Protein AF-A0A9E4GUF4-F1 (afdb_monomer)

Solvent-accessible surface area (backbone atoms only — not c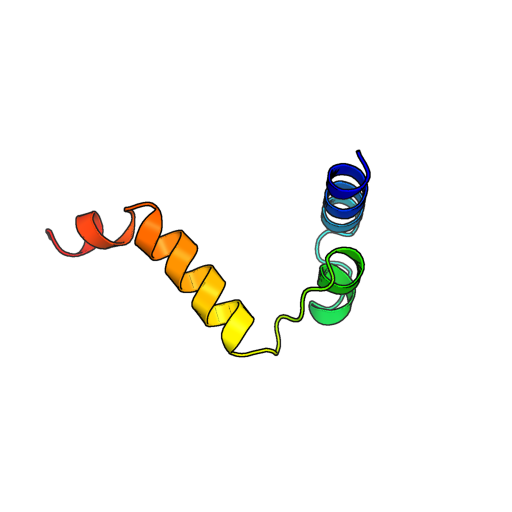omparable to full-atom values): 3410 Å² total; per-residue (Å²): 132,68,68,64,57,42,50,50,55,38,59,72,48,59,85,79,49,59,70,62,68,48,26,48,75,74,74,44,52,83,84,42,68,65,49,53,52,52,53,49,48,52,49,53,70,67,54,63,54,72,65,68,76,76,118

Nearest PDB structures (foldseek):
  2p1p-assembly1_A  TM=3.974E-01  e=7.333E+00  Arabidopsis thaliana

Radius of gyration: 14.54 Å; Cα contacts (8 Å, |Δi|>4): 25; chains: 1; bounding box: 35×26×29 Å

Sequence (55 aa):
MKDSERYFEMLQAGGALHHEGLFAPLGLDASDPRFRDNGLSMVSGFGFIGELEAT

pLDDT: mean 73.15, std 9.88, range [45.34, 83.81]

Structure (mmCIF, N/CA/C/O backbone):
data_AF-A0A9E4GUF4-F1
#
_entry.id   AF-A0A9E4GUF4-F1
#
loop_
_atom_site.group_PDB
_atom_site.id
_atom_site.type_symbol
_atom_site.label_atom_id
_atom_site.label_alt_id
_atom_site.label_comp_id
_atom_site.label_asym_id
_atom_site.label_entity_id
_atom_site.label_seq_id
_atom_site.pdbx_PDB_ins_code
_atom_site.Cartn_x
_atom_site.Cartn_y
_atom_site.Cartn_z
_atom_site.occupancy
_atom_site.B_iso_or_equiv
_atom_site.auth_seq_id
_atom_site.auth_comp_id
_atom_site.auth_asym_id
_atom_site.auth_atom_id
_atom_site.pdbx_PDB_model_num
ATOM 1 N N . MET A 1 1 ? -4.103 14.771 8.706 1.00 56.81 1 MET A N 1
ATOM 2 C CA . MET A 1 1 ? -3.622 13.710 9.619 1.00 56.81 1 MET A CA 1
ATOM 3 C C . MET A 1 1 ? -4.514 12.455 9.624 1.00 56.81 1 MET A C 1
ATOM 5 O O . MET A 1 1 ? -4.338 11.638 10.507 1.00 56.81 1 MET A O 1
ATOM 9 N N . LYS A 1 2 ? -5.423 12.258 8.647 1.00 62.44 2 LYS A N 1
ATOM 10 C CA . LYS A 1 2 ? -6.377 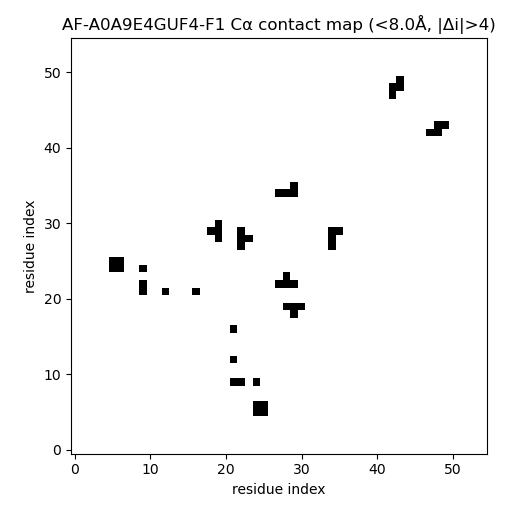11.124 8.614 1.00 62.44 2 LYS A CA 1
ATOM 11 C C . LYS A 1 2 ? -5.887 9.892 7.834 1.00 62.44 2 LYS A C 1
ATOM 13 O O . LYS A 1 2 ? -6.503 8.838 7.888 1.00 62.44 2 LYS A O 1
ATOM 18 N N . ASP A 1 3 ? -4.803 10.015 7.070 1.00 61.75 3 ASP A N 1
ATOM 19 C CA . ASP A 1 3 ? -4.357 8.943 6.163 1.00 61.75 3 ASP A CA 1
ATOM 20 C C . ASP A 1 3 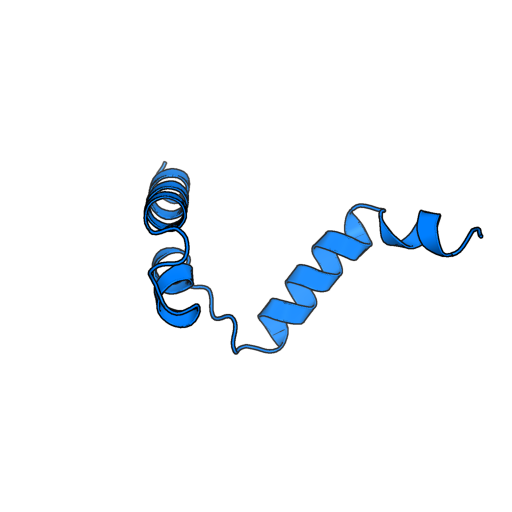? -3.543 7.866 6.890 1.00 61.75 3 ASP A C 1
ATOM 22 O O . ASP A 1 3 ? -3.643 6.688 6.571 1.00 61.75 3 ASP A O 1
ATOM 26 N N . SER A 1 4 ? -2.805 8.269 7.928 1.00 71.75 4 SER A N 1
ATOM 27 C CA . SER A 1 4 ? -2.048 7.369 8.808 1.00 71.75 4 SER A CA 1
ATOM 28 C C . SER A 1 4 ? -2.961 6.415 9.586 1.00 71.75 4 SER A C 1
ATOM 30 O O . SER A 1 4 ? -2.686 5.224 9.680 1.00 71.75 4 SER A O 1
ATOM 32 N N .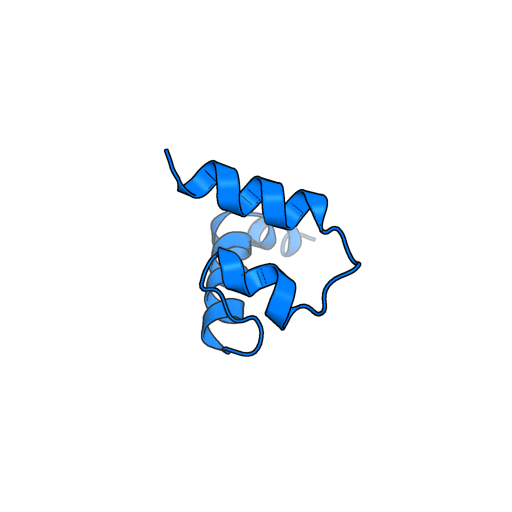 GLU A 1 5 ? -4.085 6.921 10.097 1.00 77.88 5 GLU A N 1
ATOM 33 C CA . GLU A 1 5 ? -5.026 6.147 10.920 1.00 77.88 5 GLU A CA 1
ATOM 34 C C . GLU A 1 5 ? -5.614 4.968 10.136 1.00 77.88 5 GLU A C 1
ATOM 36 O O . GLU A 1 5 ? -5.607 3.835 10.610 1.00 77.88 5 GLU A O 1
ATOM 41 N N . ARG A 1 6 ? -6.004 5.214 8.881 1.00 76.88 6 ARG A N 1
ATOM 42 C CA . ARG A 1 6 ? -6.573 4.202 7.977 1.00 76.88 6 ARG A CA 1
ATOM 43 C C . ARG A 1 6 ? -5.563 3.115 7.609 1.00 76.88 6 ARG A C 1
ATOM 45 O O . ARG A 1 6 ? -5.925 1.953 7.451 1.00 76.88 6 ARG A O 1
ATOM 52 N N . TYR A 1 7 ? -4.285 3.481 7.514 1.00 78.06 7 TYR A N 1
ATOM 53 C CA . TYR A 1 7 ? -3.200 2.527 7.299 1.00 78.06 7 TYR A CA 1
ATOM 54 C C . TYR A 1 7 ? -2.958 1.643 8.533 1.00 78.06 7 TYR A C 1
ATOM 56 O O . TYR A 1 7 ? -2.771 0.435 8.397 1.00 78.06 7 TYR A O 1
ATOM 64 N N . PHE A 1 8 ? -3.014 2.206 9.743 1.00 80.56 8 PHE A N 1
ATOM 65 C CA . PHE A 1 8 ? -2.877 1.421 10.974 1.00 80.56 8 PHE A CA 1
ATOM 66 C C . PHE A 1 8 ? -4.064 0.485 11.224 1.00 80.56 8 PHE A C 1
ATOM 68 O O . PHE A 1 8 ? -3.839 -0.649 11.640 1.00 80.56 8 PHE A O 1
ATOM 75 N N . GLU A 1 9 ? -5.294 0.907 10.926 1.00 83.31 9 GLU A N 1
ATOM 76 C CA . GLU A 1 9 ? -6.472 0.027 10.973 1.00 83.31 9 GLU A CA 1
ATOM 77 C C . GLU A 1 9 ? -6.326 -1.163 10.014 1.00 83.31 9 GLU A C 1
ATOM 79 O O . GLU A 1 9 ? -6.556 -2.308 10.408 1.00 83.31 9 GLU A O 1
ATOM 84 N N . MET A 1 10 ? -5.858 -0.914 8.784 1.00 83.44 10 MET A N 1
ATOM 85 C CA . MET A 1 10 ? -5.546 -1.973 7.819 1.00 83.44 10 MET A CA 1
ATOM 86 C C . MET A 1 10 ? -4.487 -2.944 8.370 1.00 83.44 10 MET A C 1
ATOM 88 O O . MET A 1 10 ? -4.669 -4.158 8.305 1.00 83.44 10 MET A O 1
ATOM 92 N N . LEU A 1 11 ? -3.391 -2.435 8.943 1.00 81.75 11 LEU A N 1
ATOM 93 C CA . LEU A 1 11 ? -2.337 -3.282 9.516 1.00 81.75 11 LEU A CA 1
ATOM 94 C C . LEU A 1 11 ? -2.823 -4.103 10.718 1.00 81.75 11 LEU A C 1
ATOM 96 O O . LEU A 1 11 ? -2.450 -5.268 10.850 1.00 81.75 11 LEU A O 1
ATOM 100 N N . GLN A 1 12 ? -3.659 -3.521 11.581 1.00 81.75 12 GLN A N 1
ATOM 101 C CA . GLN A 1 12 ? -4.237 -4.215 12.736 1.00 81.75 12 GLN A CA 1
ATOM 102 C C . GLN A 1 12 ? -5.187 -5.346 12.332 1.00 81.75 12 GLN A C 1
ATOM 104 O O . GLN A 1 12 ? -5.255 -6.355 13.033 1.00 81.75 12 GLN A O 1
ATOM 109 N N . ALA A 1 13 ? -5.884 -5.213 11.200 1.00 82.94 13 ALA A N 1
ATOM 110 C CA . ALA A 1 13 ? -6.736 -6.273 10.666 1.00 82.94 13 ALA A CA 1
ATOM 111 C C . ALA A 1 13 ? -5.946 -7.515 10.200 1.00 82.94 13 ALA A C 1
ATOM 113 O O . ALA A 1 13 ? -6.510 -8.612 10.110 1.00 82.94 13 ALA A O 1
ATOM 114 N N . GLY A 1 14 ? -4.643 -7.369 9.926 1.00 75.31 14 GLY A N 1
ATOM 115 C CA . GLY A 1 14 ? -3.774 -8.459 9.488 1.00 75.31 14 GLY A CA 1
ATOM 116 C C . GLY A 1 14 ? -4.329 -9.193 8.260 1.00 75.31 14 GLY A C 1
ATOM 117 O O . GLY A 1 14 ? -4.825 -8.575 7.324 1.00 75.31 14 GLY A O 1
ATOM 118 N N . GLY A 1 15 ? -4.264 -10.530 8.267 1.00 73.06 15 GLY A N 1
ATOM 119 C CA . GLY A 1 15 ? -4.830 -11.392 7.216 1.00 73.06 15 GLY A CA 1
ATOM 120 C C . GLY A 1 15 ? -6.265 -11.869 7.475 1.00 73.06 15 GLY A C 1
ATOM 121 O O . GLY A 1 15 ? -6.717 -12.800 6.813 1.00 73.06 15 GLY A O 1
ATOM 122 N N . ALA A 1 16 ? -6.960 -11.305 8.469 1.00 76.62 16 ALA A N 1
ATOM 123 C CA . ALA A 1 16 ? -8.285 -11.776 8.878 1.00 76.62 16 ALA A CA 1
ATOM 124 C C . ALA A 1 16 ? -9.419 -11.264 7.972 1.00 76.62 16 ALA A C 1
ATOM 126 O O . ALA A 1 16 ? -10.499 -11.854 7.948 1.00 76.62 16 ALA A O 1
ATOM 127 N N . LEU A 1 17 ? -9.185 -10.180 7.223 1.00 76.38 17 LEU A N 1
ATOM 128 C CA . LEU A 1 17 ? -10.143 -9.627 6.267 1.00 76.38 17 LEU A CA 1
ATOM 129 C C . LEU A 1 17 ? -9.878 -10.154 4.856 1.00 76.38 17 LEU A C 1
ATOM 131 O O . LEU A 1 17 ? -8.731 -10.290 4.428 1.00 76.38 17 LEU A O 1
ATOM 135 N N . HIS A 1 18 ? -10.956 -10.403 4.107 1.00 78.81 18 HIS A N 1
ATOM 136 C CA . HIS A 1 18 ? -10.845 -10.616 2.668 1.00 78.81 18 HIS A CA 1
ATOM 137 C C . HIS A 1 18 ? -10.251 -9.358 2.025 1.00 78.81 18 HIS A C 1
ATOM 139 O O . HIS A 1 18 ? -10.500 -8.246 2.489 1.00 78.81 18 HIS A O 1
ATOM 145 N N . HIS A 1 19 ? -9.463 -9.536 0.970 1.00 70.44 19 HIS A N 1
ATOM 146 C CA . HIS A 1 19 ? -8.678 -8.477 0.329 1.00 70.44 19 HIS A CA 1
ATOM 147 C C . HIS A 1 19 ? -9.522 -7.239 -0.021 1.00 70.44 19 HIS A C 1
ATOM 149 O O . HIS A 1 19 ? -9.063 -6.121 0.170 1.00 70.44 19 HIS A O 1
ATOM 155 N N . GLU A 1 20 ? -10.784 -7.415 -0.409 1.00 69.75 20 GLU A N 1
ATOM 156 C CA . GLU A 1 20 ? -11.734 -6.316 -0.641 1.00 69.75 20 GLU A CA 1
ATOM 157 C C . GLU A 1 20 ? -12.010 -5.472 0.621 1.00 69.75 20 GLU A C 1
ATOM 159 O O . GLU A 1 20 ? -11.992 -4.244 0.578 1.00 69.75 20 GLU A O 1
ATOM 164 N N . GLY A 1 21 ? -12.213 -6.116 1.775 1.00 74.94 21 GLY A N 1
ATOM 165 C CA . GLY A 1 21 ? -12.465 -5.438 3.051 1.00 74.94 21 GLY A CA 1
ATOM 166 C C . GLY A 1 21 ? -11.216 -4.801 3.659 1.00 74.94 21 GLY A C 1
ATOM 167 O O . GLY A 1 21 ? -11.321 -3.808 4.375 1.00 74.94 21 GLY A O 1
ATOM 168 N N . LEU A 1 22 ? -10.036 -5.340 3.346 1.00 81.00 22 LEU A N 1
ATOM 169 C CA . LEU A 1 22 ? -8.755 -4.797 3.798 1.00 81.00 22 LEU A CA 1
ATOM 170 C C . LEU A 1 22 ? -8.449 -3.439 3.147 1.00 81.00 22 LEU A C 1
ATOM 172 O O . LEU A 1 22 ? -7.928 -2.539 3.800 1.00 81.00 22 LEU A O 1
ATOM 176 N N . PHE A 1 23 ? -8.790 -3.281 1.867 1.00 78.31 23 PHE A N 1
ATOM 177 C CA . PHE A 1 23 ? -8.482 -2.075 1.096 1.00 78.31 23 PHE A CA 1
ATOM 178 C C . PHE A 1 23 ? -9.583 -1.005 1.132 1.00 78.31 23 PHE A C 1
ATOM 180 O O . PHE A 1 23 ? -9.306 0.165 0.847 1.00 78.31 23 PHE A O 1
ATOM 187 N N . ALA A 1 24 ? -10.798 -1.361 1.561 1.00 81.06 24 ALA A N 1
ATOM 188 C CA . ALA A 1 24 ? -11.931 -0.443 1.669 1.00 81.06 24 ALA A CA 1
ATOM 189 C C . ALA A 1 24 ? -11.642 0.852 2.472 1.00 81.06 24 ALA A C 1
ATOM 191 O O . ALA A 1 24 ? -12.013 1.926 1.989 1.00 81.06 24 ALA A O 1
ATOM 192 N N . PRO A 1 25 ? -10.928 0.837 3.621 1.00 78.19 25 PRO A N 1
ATOM 193 C CA . PRO A 1 25 ? -10.580 2.063 4.356 1.00 78.19 25 PRO A CA 1
ATOM 194 C C . PRO A 1 25 ? -9.670 3.011 3.560 1.00 78.19 25 PRO A C 1
ATOM 196 O O . PRO A 1 25 ? -9.711 4.234 3.726 1.00 78.19 25 PRO A O 1
ATOM 199 N N . LEU A 1 26 ? -8.858 2.461 2.657 1.00 79.94 26 LEU A N 1
ATOM 200 C CA . LEU 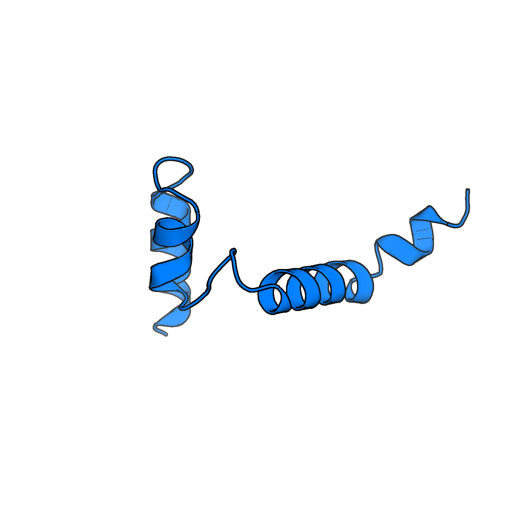A 1 26 ? -7.961 3.220 1.789 1.00 79.94 26 LEU A CA 1
ATOM 201 C C . LEU A 1 26 ? -8.644 3.673 0.490 1.00 79.94 26 LEU A C 1
ATOM 203 O O . LEU A 1 26 ? -8.053 4.446 -0.261 1.00 79.94 26 LEU A O 1
ATOM 207 N N . GLY A 1 27 ? -9.886 3.243 0.240 1.00 80.38 27 GLY A N 1
ATOM 208 C CA . GLY A 1 27 ? -10.594 3.497 -1.016 1.00 80.38 27 GLY A CA 1
ATOM 209 C C . GLY A 1 27 ? -9.953 2.787 -2.210 1.00 80.38 27 GLY A C 1
ATOM 210 O O . GLY A 1 27 ? -10.049 3.275 -3.334 1.00 80.38 27 GLY A O 1
ATOM 211 N N . LEU A 1 28 ? -9.254 1.680 -1.954 1.00 81.56 28 LEU A N 1
ATOM 212 C CA . LEU A 1 28 ? -8.557 0.887 -2.960 1.00 81.56 28 LEU A CA 1
ATOM 213 C C . LEU A 1 28 ? -9.335 -0.407 -3.222 1.00 81.56 28 LEU A C 1
ATOM 215 O O . LEU A 1 28 ? -9.990 -0.942 -2.330 1.00 81.56 28 LEU A O 1
ATOM 219 N N . ASP A 1 29 ? -9.244 -0.904 -4.450 1.00 83.81 29 ASP A N 1
ATOM 220 C CA . ASP A 1 29 ? -9.893 -2.135 -4.892 1.00 83.81 29 ASP A CA 1
ATOM 221 C C . ASP A 1 29 ? -8.866 -2.997 -5.629 1.00 83.81 29 ASP A C 1
ATO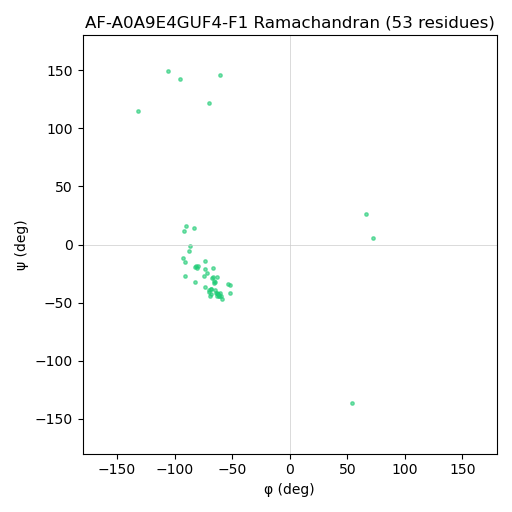M 223 O O . ASP A 1 29 ? -8.356 -2.619 -6.682 1.00 83.81 29 ASP A O 1
ATOM 227 N N . ALA A 1 30 ? -8.550 -4.160 -5.060 1.00 81.12 30 ALA A N 1
ATOM 228 C CA . ALA A 1 30 ? -7.568 -5.083 -5.621 1.00 81.12 30 ALA A CA 1
ATOM 229 C C . ALA A 1 30 ? -8.072 -5.839 -6.862 1.00 81.12 30 ALA A C 1
ATOM 231 O O . ALA A 1 30 ? -7.262 -6.449 -7.568 1.00 81.12 30 ALA A O 1
ATOM 232 N N . SER A 1 31 ? -9.382 -5.815 -7.129 1.00 82.31 31 SER A N 1
ATOM 233 C CA . SER A 1 31 ? -9.966 -6.386 -8.344 1.00 82.31 31 SER A CA 1
ATOM 234 C C . SER A 1 31 ? -9.809 -5.463 -9.560 1.00 82.31 31 SER A C 1
ATOM 236 O O . SER A 1 31 ? -9.865 -5.942 -10.695 1.00 82.31 31 SER A O 1
ATOM 238 N N . ASP A 1 32 ? -9.547 -4.164 -9.346 1.00 83.75 32 ASP A N 1
ATOM 239 C CA . ASP A 1 32 ? -9.341 -3.192 -10.420 1.00 83.75 32 ASP A CA 1
ATOM 240 C C . ASP A 1 32 ? -8.001 -3.466 -11.1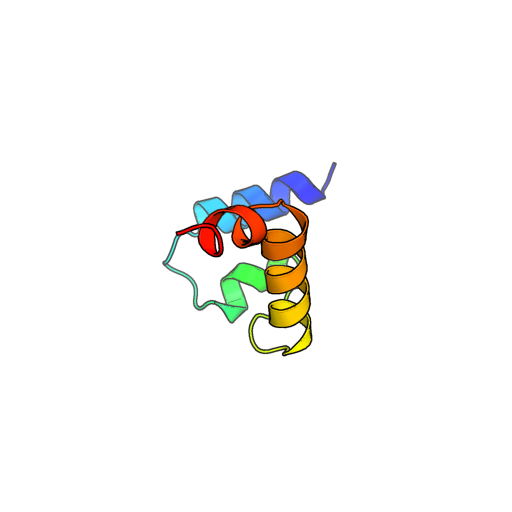33 1.00 83.75 32 ASP A C 1
ATOM 242 O O . ASP A 1 32 ? -6.938 -3.400 -10.506 1.00 83.75 32 ASP A O 1
ATOM 246 N N . PRO A 1 33 ? -7.990 -3.721 -12.455 1.00 82.25 33 PRO A N 1
ATOM 247 C CA . PRO A 1 33 ? -6.750 -3.895 -13.212 1.00 82.25 33 PRO A CA 1
ATOM 248 C C . PRO A 1 33 ? -5.766 -2.729 -13.036 1.00 82.25 33 PRO A C 1
ATOM 250 O O . PRO A 1 33 ? -4.558 -2.948 -12.943 1.00 82.25 33 PRO A O 1
ATOM 253 N N . ARG A 1 34 ? -6.273 -1.498 -12.878 1.00 82.19 34 ARG A N 1
ATOM 254 C CA . ARG A 1 34 ? -5.453 -0.292 -12.681 1.00 82.19 34 ARG A CA 1
ATOM 255 C C . ARG A 1 34 ? -4.712 -0.305 -11.346 1.00 82.19 34 ARG A C 1
ATOM 257 O O . ARG A 1 34 ? -3.642 0.290 -11.233 1.00 82.19 34 ARG A O 1
ATOM 264 N N . PHE A 1 35 ? -5.255 -0.980 -10.331 1.00 81.75 35 PHE A N 1
ATOM 265 C CA . PHE A 1 35 ? -4.575 -1.160 -9.049 1.00 81.75 35 PHE A CA 1
ATOM 266 C C . PHE A 1 35 ? -3.284 -1.965 -9.228 1.00 81.75 35 PHE A C 1
ATOM 268 O O . PHE A 1 35 ? -2.236 -1.603 -8.688 1.00 81.75 35 PHE A O 1
ATOM 275 N N . ARG A 1 36 ? -3.339 -3.014 -10.056 1.00 74.25 36 ARG A N 1
ATOM 276 C CA . ARG A 1 36 ? -2.181 -3.859 -10.371 1.00 74.25 36 ARG A CA 1
ATOM 277 C C . ARG A 1 36 ? -1.145 -3.101 -11.191 1.00 74.25 36 ARG A C 1
ATOM 279 O O . ARG A 1 36 ? 0.034 -3.196 -10.867 1.00 74.25 36 ARG A O 1
ATOM 286 N N . ASP A 1 37 ? -1.574 -2.316 -12.178 1.00 79.81 37 ASP A N 1
ATOM 287 C CA . ASP A 1 37 ? -0.674 -1.505 -13.010 1.00 79.81 37 ASP A CA 1
ATOM 288 C C . ASP A 1 37 ? 0.084 -0.456 -12.183 1.00 79.81 37 ASP A C 1
ATOM 290 O O . ASP A 1 37 ? 1.299 -0.304 -12.323 1.00 79.81 37 ASP A O 1
ATOM 294 N N . ASN A 1 38 ? -0.606 0.210 -11.251 1.00 80.31 38 ASN A N 1
ATOM 295 C CA . ASN A 1 38 ? 0.019 1.151 -10.319 1.00 80.31 38 ASN A CA 1
ATOM 296 C C . ASN A 1 38 ? 1.028 0.451 -9.396 1.00 80.31 38 ASN A C 1
ATOM 298 O O . ASN A 1 38 ? 2.144 0.941 -9.224 1.00 80.31 38 ASN A O 1
ATOM 302 N N . GLY A 1 39 ? 0.675 -0.716 -8.844 1.00 78.38 39 GLY A N 1
ATOM 303 C CA . GLY A 1 39 ? 1.594 -1.523 -8.037 1.00 78.38 39 GLY A CA 1
ATOM 304 C C . GLY A 1 39 ? 2.833 -1.965 -8.822 1.00 78.38 39 GLY A C 1
ATOM 305 O O . GLY A 1 39 ? 3.954 -1.856 -8.322 1.00 78.38 39 GLY A O 1
ATOM 306 N N . LEU A 1 40 ? 2.651 -2.383 -10.079 1.00 75.12 40 LEU A N 1
ATOM 307 C CA . LEU A 1 40 ? 3.749 -2.740 -10.978 1.00 75.12 40 LEU A CA 1
ATOM 308 C C . LEU A 1 40 ? 4.655 -1.538 -11.257 1.00 75.12 40 LEU A C 1
ATOM 310 O O . LEU A 1 40 ? 5.873 -1.683 -11.214 1.00 75.12 40 LEU A O 1
ATOM 314 N N . SER A 1 41 ? 4.073 -0.357 -11.488 1.00 75.06 41 SER A N 1
ATOM 315 C CA . SER A 1 41 ? 4.814 0.887 -11.711 1.00 75.06 41 SER A CA 1
ATOM 316 C C . SER A 1 41 ? 5.605 1.338 -10.484 1.00 75.06 41 SER A C 1
ATOM 318 O O . SER A 1 41 ? 6.662 1.947 -10.636 1.00 75.06 41 SER A O 1
ATOM 320 N N . MET A 1 42 ? 5.114 1.067 -9.272 1.00 76.81 42 MET A N 1
ATOM 321 C CA . MET A 1 42 ? 5.854 1.355 -8.041 1.00 76.81 42 MET A CA 1
ATOM 322 C C . MET A 1 42 ? 7.067 0.433 -7.902 1.00 76.81 42 MET A C 1
ATOM 324 O O . MET A 1 42 ? 8.153 0.914 -7.601 1.00 76.81 42 MET A O 1
ATOM 328 N N . VAL A 1 43 ? 6.914 -0.868 -8.168 1.00 72.69 43 VAL A N 1
ATOM 329 C CA . VAL A 1 43 ? 8.021 -1.840 -8.089 1.00 72.69 43 VAL A CA 1
ATOM 330 C C . VAL A 1 43 ? 9.042 -1.630 -9.215 1.00 72.69 43 VAL A C 1
ATOM 332 O O . VAL A 1 43 ? 10.246 -1.699 -8.971 1.00 72.69 43 VAL A O 1
ATOM 335 N N . SER A 1 44 ? 8.585 -1.322 -10.432 1.00 70.75 44 SER A N 1
ATOM 336 C CA . SER A 1 44 ? 9.463 -1.030 -11.572 1.00 70.75 44 SER A CA 1
ATOM 337 C C . SER A 1 44 ? 10.138 0.342 -11.455 1.00 70.75 44 SER A C 1
ATOM 339 O O . SER A 1 44 ? 11.316 0.473 -11.783 1.00 70.75 44 SER A O 1
ATOM 341 N N . GLY A 1 45 ? 9.434 1.346 -10.922 1.00 66.81 45 GLY A N 1
ATOM 342 C CA . GLY A 1 45 ? 9.959 2.688 -10.665 1.00 66.81 45 GLY A CA 1
ATOM 343 C C . GLY A 1 45 ? 10.953 2.756 -9.503 1.00 66.81 45 GLY A C 1
ATOM 344 O O . GLY A 1 45 ? 11.814 3.633 -9.499 1.00 66.81 45 GLY A O 1
ATOM 345 N N . PHE A 1 46 ? 10.895 1.815 -8.552 1.00 61.22 46 PHE A N 1
ATOM 346 C CA . PHE A 1 46 ? 11.853 1.715 -7.440 1.00 61.22 46 PHE A CA 1
ATOM 347 C C . PHE A 1 46 ? 13.155 0.972 -7.806 1.00 61.22 46 PHE A C 1
ATOM 349 O O . PHE A 1 46 ? 13.917 0.596 -6.922 1.00 61.22 46 PHE A O 1
ATOM 356 N N . GLY A 1 47 ? 13.438 0.752 -9.096 1.00 57.47 47 GLY A N 1
ATOM 357 C CA . GLY A 1 47 ? 14.740 0.256 -9.563 1.00 57.47 47 GLY A CA 1
ATOM 358 C C . GLY A 1 47 ? 15.043 -1.220 -9.272 1.00 57.47 47 GLY A C 1
ATOM 359 O O . GLY A 1 47 ? 16.129 -1.677 -9.603 1.00 57.47 47 GLY A O 1
ATOM 360 N N . PHE A 1 48 ? 14.104 -1.997 -8.722 1.00 55.53 48 PHE A N 1
ATOM 361 C CA . PHE A 1 48 ? 14.344 -3.410 -8.394 1.00 55.53 48 PHE A CA 1
ATOM 362 C C . PHE A 1 48 ? 14.384 -4.345 -9.613 1.00 55.53 48 PHE A C 1
ATOM 364 O O . PHE A 1 48 ? 14.939 -5.433 -9.522 1.00 55.53 48 PHE A O 1
ATOM 371 N N . ILE A 1 49 ? 13.809 -3.954 -10.755 1.00 55.78 49 ILE A N 1
ATOM 372 C CA . ILE A 1 49 ? 13.720 -4.841 -11.932 1.00 55.78 49 ILE A CA 1
ATOM 373 C C . ILE A 1 49 ? 14.927 -4.671 -12.871 1.00 55.78 49 ILE A C 1
ATOM 375 O O . ILE A 1 49 ? 15.335 -5.632 -13.513 1.00 55.78 49 ILE A O 1
ATOM 379 N N . GLY A 1 50 ? 15.562 -3.494 -12.893 1.00 58.03 50 GLY A N 1
ATOM 380 C CA . GLY A 1 50 ? 16.739 -3.250 -13.737 1.00 58.03 50 GLY A CA 1
ATOM 381 C C . GLY A 1 50 ? 17.981 -4.045 -13.317 1.00 58.03 50 GLY A C 1
ATOM 382 O O . GLY A 1 50 ? 18.795 -4.390 -14.167 1.00 58.03 50 GLY A O 1
ATOM 383 N N . GLU A 1 51 ? 18.121 -4.377 -12.028 1.00 55.91 51 GLU A N 1
ATOM 384 C CA . GL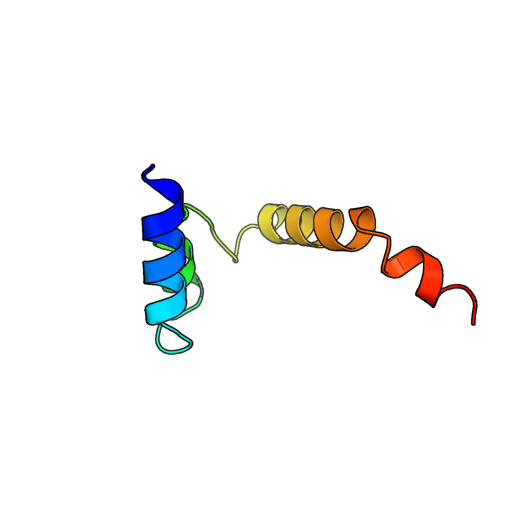U A 1 51 ? 19.256 -5.170 -11.524 1.00 55.91 51 GLU A CA 1
ATOM 385 C C . GLU A 1 51 ? 19.075 -6.688 -11.708 1.00 55.91 51 GLU A C 1
ATOM 387 O O . GLU A 1 51 ? 20.064 -7.418 -11.717 1.00 55.91 51 GLU A O 1
ATOM 392 N N . LEU A 1 52 ? 17.844 -7.181 -11.906 1.00 57.81 52 LEU A N 1
ATOM 393 C CA . LEU A 1 52 ? 17.572 -8.614 -12.102 1.00 57.81 52 LE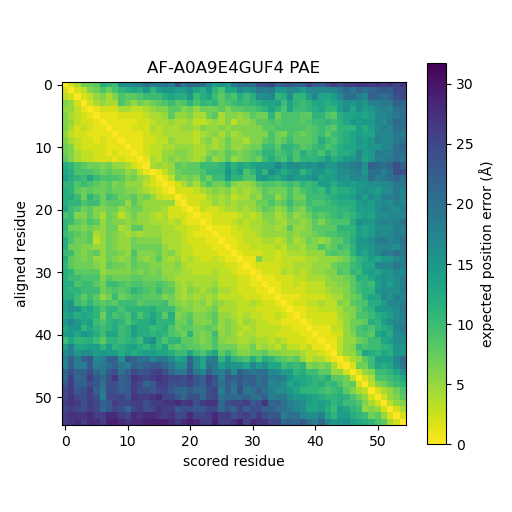U A CA 1
ATOM 394 C C . LEU A 1 52 ? 17.818 -9.108 -13.539 1.00 57.81 52 LEU A C 1
ATOM 396 O O . LEU A 1 52 ? 17.981 -10.308 -13.732 1.00 57.81 52 LEU A O 1
ATOM 400 N N . GLU A 1 53 ? 17.875 -8.217 -14.534 1.00 57.28 53 GLU A N 1
ATOM 401 C CA . GLU A 1 53 ? 18.193 -8.571 -15.932 1.00 57.28 53 GLU A CA 1
ATOM 402 C C . GLU A 1 53 ? 19.707 -8.585 -16.226 1.00 57.28 53 GLU A C 1
ATOM 404 O O . GLU A 1 53 ? 20.125 -8.905 -17.337 1.00 57.28 53 GLU A O 1
ATOM 409 N N . ALA A 1 54 ? 20.546 -8.255 -15.237 1.00 56.75 54 ALA A N 1
ATOM 410 C CA . ALA A 1 54 ? 22.004 -8.224 -15.370 1.00 56.75 54 ALA A CA 1
ATOM 411 C C . ALA A 1 54 ? 22.706 -9.559 -15.023 1.00 56.75 54 ALA A C 1
ATOM 413 O O . ALA A 1 54 ? 23.919 -9.561 -14.806 1.00 56.75 54 ALA A O 1
ATOM 414 N N . THR A 1 55 ? 21.979 -10.682 -14.949 1.00 45.34 55 THR A N 1
ATOM 415 C CA . THR A 1 55 ? 22.537 -12.033 -14.705 1.00 45.34 55 THR A CA 1
ATOM 416 C C . THR A 1 55 ? 22.148 -12.990 -15.820 1.00 45.34 55 THR A C 1
ATOM 418 O O . THR A 1 55 ? 23.048 -13.716 -16.299 1.00 45.34 55 THR A O 1
#

Foldseek 3Di:
DQQVVLVVVLVVCPPVDDPQVSCVSVVDDPVDPVSVVVVVCVCVVVVPVVVVVPD

Mean predicted aligned error: 10.24 Å

Secondary structure (DSSP, 8-state):
--HHHHHHHHHHHTTSS-HHHHHGGGT--TTSHHHHHHHHHHHHHTTTTTTTT--